Protein AF-A0A952P204-F1 (afdb_monomer)

Secondary structure (DSSP, 8-state):
-----HHHHHHHHHHHHHHHHHHHHHHHTTTT-GGGGGGHHHHHHHHHHHHHHHHHHHTTS-TTBHHHHHHHHHHHHHHHHHHHHHHHTT-HHHHHHHHHHHHHHHHHHHHHGGGTTSBHHHHHHHT-SHHHHHHHHHHHHHHHSPPP---S-S----HHHHHHHHHHTT-

Mean predicted aligned error: 5.98 Å

Radius of gyration: 15.83 Å; Cα contacts (8 Å, |Δi|>4): 191; chains: 1; bounding box: 43×34×44 Å

Foldseek 3Di:
DQCPDPVLLVVLLVLLLVLLVVLLVLLVVCALPLVSLLSLQVSLVSLVVNLVSLVVSCVSPDPFFCSVVSNLLSLLSSLLSLLLSVQSNPPVPSVNLSSVLSNVSSVLSNVSSVVRVDTNVVSLVVCDDPNLVSLVVSLVVSVPGDDDPDDDDPDRNDSVSNVVSNVVSVD

pLDDT: mean 86.55, std 14.51, range [37.25, 98.62]

Nearest PDB structures (foldseek):
  8bsa-assembly2_B  TM=5.307E-01  e=1.156E+00  Vibrio cholerae O1 biovar El Tor str. N16961
  8x84-assembly1_A  TM=2.663E-01  e=1.553E+00  Drosophila melanogaster
  6qvh-assembly1_A  TM=3.023E-01  e=4.158E+00  Streptomyces lividans 1326
  6qyb-assembly1_A  TM=3.021E-01  e=5.869E+00  Streptomyces lividans 1326
  6r01-assembly1_A  TM=3.007E-01  e=9.141E+00  Streptomyces lividans 1326

Structure (mmCIF, N/CA/C/O backbone):
data_AF-A0A952P204-F1
#
_entry.id   AF-A0A952P204-F1
#
loop_
_atom_site.group_PDB
_atom_site.id
_atom_site.type_symbol
_atom_site.label_atom_id
_atom_site.label_alt_id
_atom_site.label_comp_id
_atom_site.label_asym_id
_atom_site.label_entity_id
_atom_site.label_seq_id
_atom_site.pdbx_PDB_ins_code
_atom_site.Cartn_x
_atom_site.Cartn_y
_atom_site.Cartn_z
_atom_site.occupancy
_atom_site.B_iso_or_equiv
_atom_site.auth_seq_id
_atom_site.auth_comp_id
_atom_site.auth_asym_id
_atom_site.auth_atom_id
_atom_site.pdbx_PDB_model_num
ATOM 1 N N . MET A 1 1 ? 11.817 1.624 -26.378 1.00 43.47 1 MET A N 1
ATOM 2 C CA . MET A 1 1 ? 12.573 1.295 -25.153 1.00 43.47 1 MET A CA 1
ATOM 3 C C . MET A 1 1 ? 12.442 2.472 -24.212 1.00 43.47 1 MET A C 1
ATOM 5 O O . MET A 1 1 ? 12.897 3.555 -24.559 1.00 43.47 1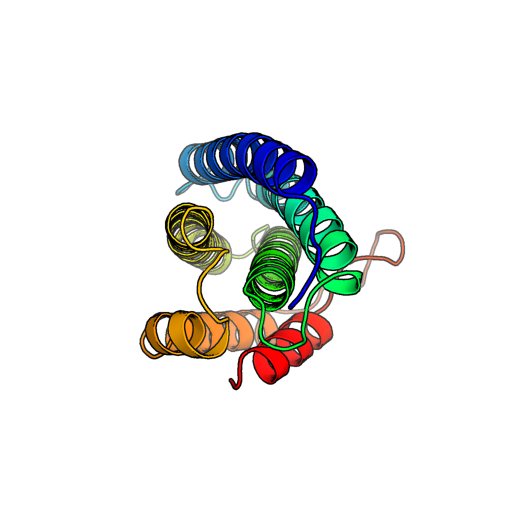 MET A O 1
ATOM 9 N N . SER A 1 2 ? 11.724 2.286 -23.105 1.00 52.22 2 SER A N 1
ATOM 10 C CA . SER A 1 2 ? 11.681 3.269 -22.023 1.00 52.22 2 SER A CA 1
ATOM 11 C C . SER A 1 2 ? 13.105 3.483 -21.511 1.00 52.22 2 SER A C 1
ATOM 13 O O . SER A 1 2 ? 13.830 2.515 -21.301 1.00 52.22 2 SER A O 1
ATOM 15 N N . ARG A 1 3 ? 13.524 4.743 -21.389 1.00 62.81 3 ARG A N 1
ATOM 16 C CA . ARG A 1 3 ? 14.797 5.124 -20.769 1.00 62.81 3 ARG A CA 1
ATOM 17 C C . ARG A 1 3 ? 14.509 5.643 -19.363 1.00 62.81 3 ARG A C 1
ATOM 19 O O . ARG A 1 3 ? 14.800 6.796 -19.067 1.00 62.81 3 ARG A O 1
ATOM 26 N N . VAL A 1 4 ? 13.889 4.822 -18.518 1.00 76.06 4 VAL A N 1
ATOM 27 C CA . VAL A 1 4 ? 14.084 5.039 -17.082 1.00 76.06 4 VAL A CA 1
ATOM 28 C C . VAL A 1 4 ? 15.550 4.711 -16.823 1.00 76.06 4 VAL A C 1
ATOM 30 O O . VAL A 1 4 ? 16.031 3.648 -17.223 1.00 76.06 4 VAL A O 1
ATOM 33 N N . ASP A 1 5 ? 16.275 5.670 -16.261 1.00 84.69 5 ASP A N 1
ATOM 34 C CA . ASP A 1 5 ? 17.671 5.472 -15.898 1.00 84.69 5 ASP A CA 1
ATOM 35 C C . ASP A 1 5 ? 17.771 4.324 -14.881 1.00 84.69 5 ASP A C 1
ATOM 37 O O . ASP A 1 5 ? 16.985 4.253 -13.934 1.00 84.69 5 ASP A O 1
ATOM 41 N N . GLN A 1 6 ? 18.702 3.396 -15.103 1.00 84.88 6 GLN A N 1
ATOM 42 C CA . GLN A 1 6 ? 18.875 2.222 -14.249 1.00 84.88 6 GLN A CA 1
ATOM 43 C C . GLN A 1 6 ? 19.336 2.602 -12.839 1.00 84.88 6 GLN A C 1
ATOM 45 O O . GLN A 1 6 ? 18.962 1.932 -11.880 1.00 84.88 6 GLN A O 1
ATOM 50 N N . GLU A 1 7 ? 20.100 3.687 -12.700 1.00 88.19 7 GLU A N 1
ATOM 51 C CA . GLU A 1 7 ? 20.523 4.210 -11.402 1.00 88.19 7 GLU A CA 1
ATOM 52 C C . GLU A 1 7 ? 19.312 4.751 -10.634 1.00 88.19 7 GLU A C 1
ATOM 54 O O . GLU A 1 7 ? 19.051 4.319 -9.512 1.00 88.19 7 GLU A O 1
ATOM 59 N N . ILE A 1 8 ? 18.481 5.567 -11.295 1.00 90.31 8 ILE A N 1
ATOM 60 C CA . ILE A 1 8 ? 17.231 6.096 -10.721 1.00 90.31 8 ILE A CA 1
ATOM 61 C C . ILE A 1 8 ? 16.283 4.956 -10.324 1.00 90.31 8 ILE A C 1
ATOM 63 O O . ILE A 1 8 ? 15.680 4.990 -9.251 1.00 90.31 8 ILE A O 1
ATOM 67 N N . LEU A 1 9 ? 16.140 3.932 -11.173 1.00 90.06 9 LEU A N 1
ATOM 68 C CA . LEU A 1 9 ? 15.288 2.782 -10.871 1.00 90.06 9 LEU A CA 1
ATOM 69 C C . LEU A 1 9 ? 15.826 1.988 -9.673 1.00 90.06 9 LEU A C 1
ATOM 71 O O . LEU A 1 9 ? 15.045 1.577 -8.818 1.00 90.06 9 LEU A O 1
ATOM 75 N N . SER A 1 10 ? 17.143 1.800 -9.578 1.00 91.88 10 SER A N 1
ATOM 76 C CA . SER A 1 10 ? 17.782 1.105 -8.456 1.00 91.88 10 SER A CA 1
ATOM 77 C C . SER A 1 10 ? 17.602 1.853 -7.132 1.00 91.88 10 SER A C 1
ATOM 79 O O . SER A 1 10 ? 17.269 1.234 -6.119 1.00 91.88 10 SER A O 1
ATOM 81 N N . GLU A 1 11 ? 17.785 3.175 -7.125 1.00 94.81 11 GLU A N 1
ATOM 82 C CA . GLU A 1 11 ? 17.547 4.015 -5.945 1.00 94.81 11 GLU A CA 1
ATOM 83 C C . GLU A 1 11 ? 16.082 3.954 -5.503 1.00 94.81 11 GLU A C 1
ATOM 85 O O . GLU A 1 11 ? 15.791 3.693 -4.333 1.00 94.81 11 GLU A O 1
ATOM 90 N N . PHE A 1 12 ? 15.155 4.094 -6.456 1.00 95.88 12 PHE A N 1
ATOM 91 C CA . PHE A 1 12 ? 13.724 3.959 -6.203 1.00 95.88 12 PHE A CA 1
ATOM 92 C C . PHE A 1 12 ? 13.362 2.594 -5.607 1.00 95.88 12 PHE A C 1
ATOM 94 O O . PHE A 1 12 ? 12.569 2.520 -4.666 1.00 95.88 12 PHE A O 1
ATOM 101 N N . LEU A 1 13 ? 13.944 1.508 -6.122 1.00 95.94 13 LEU A N 1
ATOM 102 C CA . LEU A 1 13 ? 13.724 0.159 -5.605 1.00 95.94 13 LEU A CA 1
ATOM 103 C C . LEU A 1 13 ? 14.233 0.003 -4.170 1.00 95.94 13 LEU A C 1
ATOM 105 O O . LEU A 1 13 ? 13.550 -0.608 -3.348 1.00 95.94 13 LEU A O 1
ATOM 109 N N . ALA A 1 14 ? 15.413 0.542 -3.859 1.00 96.69 14 ALA A N 1
ATOM 110 C CA . ALA A 1 14 ? 15.980 0.481 -2.516 1.00 96.69 14 ALA A CA 1
ATOM 111 C C . ALA A 1 14 ? 15.121 1.253 -1.502 1.00 96.69 14 ALA A C 1
ATOM 113 O O . ALA A 1 14 ? 14.769 0.703 -0.455 1.00 96.69 14 ALA A O 1
ATOM 114 N N . GLU A 1 15 ? 14.724 2.486 -1.833 1.00 97.69 15 GLU A N 1
ATOM 115 C CA . GLU A 1 15 ? 13.836 3.283 -0.979 1.00 97.69 15 GLU A CA 1
ATOM 116 C C . GLU A 1 15 ? 12.475 2.597 -0.806 1.00 97.69 15 GLU A C 1
ATOM 118 O O . GLU A 1 15 ? 11.985 2.457 0.316 1.00 97.69 15 GLU A O 1
ATOM 123 N N . SER A 1 16 ? 11.886 2.102 -1.899 1.00 98.38 16 SER A N 1
ATOM 124 C CA . SER A 1 16 ? 10.582 1.437 -1.861 1.00 98.38 16 SER A CA 1
ATOM 125 C C . SER A 1 16 ? 10.602 0.186 -0.987 1.00 98.38 16 SER A C 1
ATOM 127 O O . SER A 1 16 ? 9.679 -0.008 -0.206 1.00 98.38 16 SER A O 1
ATOM 129 N N . LYS A 1 17 ? 11.663 -0.632 -1.034 1.00 98.19 17 LYS A N 1
ATOM 130 C CA . LYS A 1 17 ? 11.802 -1.804 -0.148 1.00 98.19 17 LYS A CA 1
ATOM 131 C C . LYS A 1 17 ? 11.817 -1.411 1.331 1.00 98.19 17 LYS A C 1
ATOM 133 O O . LYS A 1 17 ? 11.152 -2.063 2.132 1.00 98.19 17 LYS A O 1
ATOM 138 N N . SER A 1 18 ? 12.524 -0.335 1.686 1.00 98.38 18 SER A N 1
ATOM 139 C CA . SER A 1 18 ? 12.513 0.190 3.059 1.00 98.38 18 SER A CA 1
ATOM 140 C C . SER A 1 18 ? 11.108 0.633 3.466 1.00 98.38 18 SER A C 1
ATOM 142 O O . SER A 1 18 ? 10.613 0.239 4.518 1.00 98.38 18 SER A O 1
ATOM 144 N N . LEU A 1 19 ? 10.430 1.399 2.607 1.00 98.62 19 LEU A N 1
ATOM 145 C CA . LEU A 1 19 ? 9.087 1.914 2.878 1.00 98.62 19 LEU A CA 1
ATOM 146 C C . LEU A 1 19 ? 8.038 0.806 3.021 1.00 98.62 19 LEU A C 1
ATOM 148 O O . LEU A 1 19 ? 7.170 0.914 3.884 1.00 98.62 19 LEU A O 1
ATOM 152 N N . VAL A 1 20 ? 8.113 -0.247 2.203 1.00 98.19 20 VAL A N 1
ATOM 153 C CA . VAL A 1 20 ? 7.204 -1.403 2.281 1.00 98.19 20 VAL A CA 1
ATOM 154 C C . VAL A 1 20 ? 7.451 -2.218 3.547 1.00 98.19 20 VAL A C 1
ATOM 156 O O . VAL A 1 20 ? 6.500 -2.662 4.185 1.00 98.19 20 VAL A O 1
ATOM 159 N N . SER A 1 21 ? 8.711 -2.377 3.958 1.00 98.31 21 SER A N 1
ATOM 160 C CA . SER A 1 21 ? 9.038 -3.034 5.226 1.00 98.31 21 SER A CA 1
ATOM 161 C C . SER A 1 21 ? 8.527 -2.229 6.427 1.00 98.31 21 SER A C 1
ATOM 163 O O . SER A 1 21 ? 7.906 -2.796 7.323 1.00 98.31 21 SER A O 1
ATOM 165 N N . GLU A 1 22 ? 8.701 -0.903 6.423 1.00 98.62 22 GLU A N 1
ATOM 166 C CA . GLU A 1 22 ? 8.131 -0.022 7.451 1.00 98.62 22 GLU A CA 1
ATOM 167 C C . GLU A 1 22 ? 6.597 -0.087 7.482 1.00 98.62 22 GLU A C 1
ATOM 169 O O . GLU A 1 22 ? 6.000 -0.145 8.556 1.00 98.62 22 GLU A O 1
ATOM 174 N N . ALA A 1 23 ? 5.957 -0.076 6.311 1.00 98.44 23 ALA A N 1
ATOM 175 C CA . ALA A 1 23 ? 4.512 -0.199 6.170 1.00 98.44 23 ALA A CA 1
ATOM 176 C C . ALA A 1 23 ? 3.994 -1.534 6.731 1.00 98.44 23 ALA A C 1
ATOM 178 O O . ALA A 1 23 ? 3.051 -1.522 7.522 1.00 98.44 23 ALA A O 1
ATOM 179 N N . GLY A 1 24 ? 4.639 -2.653 6.392 1.00 98.38 24 GLY A N 1
ATOM 180 C CA . GLY A 1 24 ? 4.326 -3.974 6.943 1.00 98.38 24 GLY A CA 1
ATOM 181 C C . GLY A 1 24 ? 4.439 -4.005 8.466 1.00 98.38 24 GLY A C 1
ATOM 182 O O . GLY A 1 24 ? 3.481 -4.359 9.145 1.00 98.38 24 GLY A O 1
ATOM 183 N N . GLY A 1 25 ? 5.545 -3.493 9.017 1.00 98.50 25 GLY A N 1
ATOM 184 C CA . GLY A 1 25 ? 5.738 -3.427 10.468 1.00 98.50 25 GLY A CA 1
ATOM 185 C C . GLY A 1 25 ? 4.706 -2.553 11.197 1.00 98.50 25 GLY A C 1
ATOM 186 O O . GLY A 1 25 ? 4.382 -2.815 12.355 1.00 98.50 25 GLY A O 1
ATOM 187 N N . ILE A 1 26 ? 4.147 -1.523 10.545 1.00 98.56 26 ILE A N 1
ATOM 188 C CA . ILE A 1 26 ? 3.018 -0.759 11.103 1.00 98.56 26 ILE A CA 1
ATOM 189 C C . ILE A 1 26 ? 1.773 -1.640 11.198 1.00 98.56 26 ILE A C 1
ATOM 191 O O . ILE A 1 26 ? 1.117 -1.614 12.236 1.00 98.56 26 ILE A O 1
ATOM 195 N N . LEU A 1 27 ? 1.450 -2.385 10.137 1.00 98.50 27 LEU A N 1
ATOM 196 C CA . LEU A 1 27 ? 0.267 -3.246 10.080 1.00 98.50 27 LEU A CA 1
ATOM 197 C C . LEU A 1 27 ? 0.348 -4.396 11.087 1.00 98.50 27 LEU A C 1
ATOM 199 O O . LEU A 1 27 ? -0.594 -4.589 11.849 1.00 98.50 27 LEU A O 1
ATOM 203 N N . GLU A 1 28 ? 1.486 -5.090 11.150 1.00 98.31 28 GLU A N 1
ATOM 204 C CA . GLU A 1 28 ? 1.747 -6.152 12.132 1.00 98.31 28 GLU A CA 1
ATOM 205 C C . GLU A 1 28 ? 1.588 -5.631 13.567 1.00 98.31 28 GLU A C 1
ATOM 207 O O . GLU A 1 28 ? 0.960 -6.263 14.411 1.00 9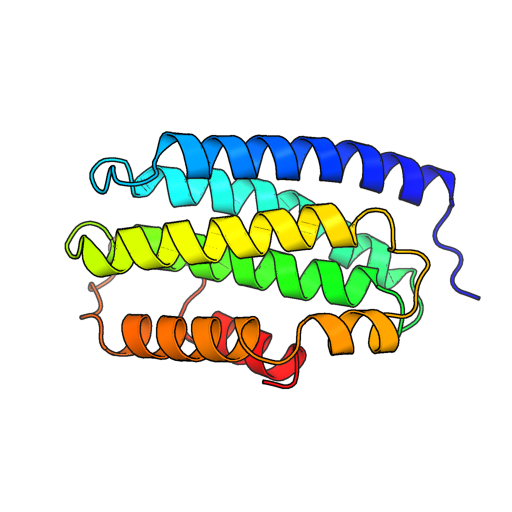8.31 28 GLU A O 1
ATOM 212 N N . ALA A 1 29 ? 2.102 -4.430 13.850 1.00 98.06 29 ALA A N 1
ATOM 213 C CA . ALA A 1 29 ? 2.032 -3.835 15.182 1.00 98.06 29 ALA A CA 1
ATOM 214 C C . ALA A 1 29 ? 0.626 -3.371 15.600 1.00 98.06 29 ALA A C 1
ATOM 216 O O . ALA A 1 29 ? 0.449 -2.978 16.755 1.00 98.06 29 ALA A O 1
ATOM 217 N N . ILE A 1 30 ? -0.342 -3.325 14.681 1.00 97.12 30 ILE A N 1
ATOM 218 C CA . ILE A 1 30 ? -1.731 -2.950 14.984 1.00 97.12 30 ILE A CA 1
ATOM 219 C C . ILE A 1 30 ? -2.721 -4.088 14.759 1.00 97.12 30 ILE A C 1
ATOM 221 O O . ILE A 1 30 ? -3.906 -3.905 15.021 1.00 97.12 30 ILE A O 1
ATOM 225 N N . GLU A 1 31 ? -2.278 -5.240 14.266 1.00 96.75 31 GLU A N 1
ATOM 226 C CA . GLU A 1 31 ? -3.150 -6.381 14.014 1.00 96.75 31 GLU A CA 1
ATOM 227 C C . GLU A 1 31 ? -3.909 -6.785 15.288 1.00 96.75 31 GLU A C 1
ATOM 229 O O . GLU A 1 31 ? -3.324 -6.939 16.359 1.00 96.75 31 GLU A O 1
ATOM 234 N N . GLY A 1 32 ? -5.238 -6.899 15.188 1.00 93.69 32 GLY A N 1
ATOM 235 C CA . GLY A 1 32 ? -6.104 -7.202 16.333 1.00 93.69 32 GLY A CA 1
ATOM 236 C C . GLY A 1 32 ? -6.237 -6.079 17.373 1.00 93.69 32 GLY A C 1
ATOM 237 O O . GLY A 1 32 ? -6.846 -6.294 18.419 1.00 93.69 32 GLY A O 1
ATOM 238 N N . GLU A 1 33 ? -5.729 -4.871 17.097 1.00 95.38 33 GLU A N 1
ATOM 239 C CA . GLU A 1 33 ? -5.780 -3.712 17.999 1.00 95.38 33 GLU A CA 1
ATOM 240 C C . GLU A 1 33 ? -6.602 -2.535 17.415 1.00 95.38 33 GLU A C 1
ATOM 242 O O . GLU A 1 33 ? -6.039 -1.481 17.093 1.00 95.38 33 GLU A O 1
ATOM 247 N N . PRO A 1 34 ? -7.952 -2.619 17.327 1.00 91.88 34 PRO A N 1
ATOM 248 C CA . PRO A 1 34 ? -8.800 -1.576 16.720 1.00 91.88 34 PRO A CA 1
ATOM 249 C C . PRO A 1 34 ? -8.624 -0.162 17.299 1.00 91.88 34 PRO A C 1
ATOM 251 O O . PRO A 1 34 ? -8.843 0.848 16.619 1.00 91.88 34 PRO A O 1
ATOM 254 N N . LYS A 1 35 ? -8.181 -0.063 18.559 1.00 93.19 35 LYS A N 1
ATOM 255 C CA . LYS A 1 35 ? -7.866 1.209 19.234 1.00 93.19 35 LYS A CA 1
ATOM 256 C C . LYS A 1 35 ? -6.705 1.959 18.576 1.00 93.19 35 LYS A C 1
ATOM 258 O O . LYS A 1 35 ? -6.597 3.171 18.740 1.00 93.19 35 LYS A O 1
ATOM 263 N N . LEU A 1 36 ? -5.856 1.253 17.830 1.00 95.06 36 LEU A N 1
ATOM 264 C CA . LEU A 1 36 ? -4.726 1.797 17.081 1.00 95.06 36 LEU A CA 1
ATOM 265 C C . LEU A 1 36 ? -5.074 2.098 15.615 1.00 95.06 36 LEU A C 1
ATOM 267 O O . LEU A 1 36 ? -4.181 2.405 14.831 1.00 95.06 36 LEU A O 1
ATOM 271 N N . SER A 1 37 ? -6.357 2.081 15.239 1.00 93.75 37 SER A N 1
ATOM 272 C CA . SER A 1 37 ? -6.833 2.312 13.864 1.00 93.75 37 SER A CA 1
ATOM 273 C C . SER A 1 37 ? -6.315 3.582 13.186 1.00 93.75 37 SER A C 1
ATOM 275 O O . SER A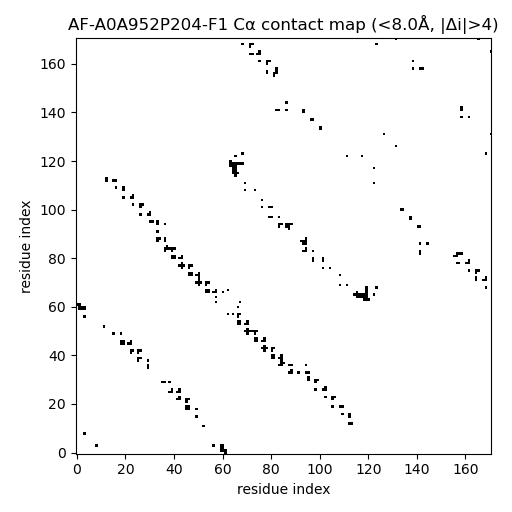 1 37 ? -6.128 3.585 11.972 1.00 93.75 37 SER A O 1
ATOM 277 N N . LEU A 1 38 ? -5.997 4.644 13.931 1.00 94.50 38 LEU A N 1
ATOM 278 C CA . LEU A 1 38 ? -5.391 5.852 13.354 1.00 94.50 38 LEU A CA 1
ATOM 279 C C . LEU A 1 38 ? -3.997 5.612 12.752 1.00 94.50 38 LEU A C 1
ATOM 281 O O . LEU A 1 38 ? -3.597 6.348 11.851 1.00 94.50 38 LEU A O 1
ATOM 285 N N . ARG A 1 39 ? -3.275 4.567 13.173 1.00 96.81 39 ARG A N 1
ATOM 286 C CA . ARG A 1 39 ? -1.972 4.199 12.595 1.00 96.81 39 ARG A CA 1
ATOM 287 C C . ARG A 1 39 ? -2.083 3.656 11.167 1.00 96.81 39 ARG A C 1
ATOM 289 O O . ARG A 1 39 ? -1.095 3.666 10.440 1.00 96.81 39 ARG A O 1
ATOM 296 N N . LEU A 1 40 ? -3.284 3.305 10.697 1.00 96.62 40 LEU A N 1
ATOM 297 C CA . LEU A 1 40 ? -3.532 3.061 9.269 1.00 96.62 40 LEU A CA 1
ATOM 298 C C . LEU A 1 40 ? -3.213 4.296 8.404 1.00 96.62 40 LEU A C 1
ATOM 300 O O . LEU A 1 40 ? -2.861 4.153 7.235 1.00 96.62 40 LEU A O 1
ATOM 304 N N . LEU A 1 41 ? -3.269 5.510 8.970 1.00 96.75 41 LEU A N 1
ATOM 305 C CA . LEU A 1 41 ? -2.808 6.726 8.291 1.00 96.75 41 LEU A CA 1
ATOM 306 C C . LEU A 1 41 ? -1.276 6.782 8.183 1.00 96.75 41 LEU A C 1
ATOM 308 O O . LEU A 1 41 ? -0.751 7.294 7.196 1.00 96.75 41 LEU A O 1
ATOM 312 N N . GLU A 1 42 ? -0.545 6.240 9.163 1.00 98.06 42 GLU A N 1
ATOM 313 C CA . GLU A 1 42 ? 0.918 6.112 9.091 1.00 98.06 42 GLU A CA 1
ATOM 314 C C . GLU A 1 42 ? 1.311 5.164 7.955 1.00 98.06 42 GLU A C 1
ATOM 316 O O . GLU A 1 42 ? 2.158 5.523 7.134 1.00 98.06 42 GLU A O 1
ATOM 321 N N . TYR A 1 43 ? 0.634 4.013 7.861 1.00 98.31 43 TYR A N 1
ATOM 322 C CA . TYR A 1 43 ? 0.753 3.090 6.730 1.00 98.31 43 TYR A CA 1
ATOM 323 C C . TYR A 1 43 ? 0.449 3.795 5.401 1.00 98.31 43 TYR A C 1
ATOM 325 O O . TYR A 1 43 ? 1.281 3.786 4.492 1.00 98.31 43 TYR A O 1
ATOM 333 N N . ALA A 1 44 ? -0.705 4.470 5.301 1.00 97.31 44 ALA A N 1
ATOM 334 C CA . ALA A 1 44 ? -1.135 5.153 4.081 1.00 97.31 44 ALA A CA 1
ATOM 335 C C . ALA A 1 44 ? -0.092 6.176 3.600 1.00 97.31 44 ALA A C 1
ATOM 337 O O . ALA A 1 44 ? 0.180 6.267 2.405 1.00 97.31 44 ALA A O 1
ATOM 338 N N . ASN A 1 45 ? 0.551 6.894 4.524 1.00 97.69 45 ASN A N 1
ATOM 339 C CA . ASN A 1 45 ? 1.622 7.838 4.207 1.00 97.69 45 ASN A CA 1
ATOM 340 C C . ASN A 1 45 ? 2.901 7.155 3.689 1.00 97.69 45 ASN A C 1
ATOM 342 O O . ASN A 1 45 ? 3.614 7.742 2.876 1.00 97.69 45 ASN A O 1
ATOM 346 N N . ARG A 1 46 ? 3.224 5.934 4.142 1.00 98.38 46 ARG A N 1
ATOM 347 C CA . ARG A 1 46 ? 4.373 5.171 3.616 1.00 98.38 46 ARG A CA 1
ATOM 348 C C . ARG A 1 46 ? 4.130 4.731 2.180 1.00 98.38 46 ARG A C 1
ATOM 350 O O . ARG A 1 46 ? 4.970 4.994 1.321 1.00 98.38 46 ARG A O 1
ATOM 357 N N . VAL A 1 47 ? 2.961 4.157 1.900 1.00 97.62 47 VAL A N 1
ATOM 358 C CA . VAL A 1 47 ? 2.615 3.725 0.538 1.00 97.62 47 VAL A CA 1
ATOM 359 C C . VAL A 1 47 ? 2.361 4.899 -0.414 1.00 97.62 47 VAL A C 1
ATOM 361 O O . VAL A 1 47 ? 2.643 4.776 -1.602 1.00 97.62 47 VAL A O 1
ATOM 364 N N . ASP A 1 48 ? 1.931 6.067 0.082 1.00 97.94 48 ASP A N 1
ATOM 365 C CA . ASP A 1 48 ? 1.798 7.295 -0.721 1.00 97.94 48 ASP A CA 1
ATOM 366 C C . ASP A 1 48 ? 3.136 7.764 -1.310 1.00 97.94 48 ASP A C 1
ATOM 368 O O . ASP A 1 48 ? 3.197 8.183 -2.466 1.00 97.94 48 ASP A O 1
ATOM 372 N N . ARG A 1 49 ? 4.231 7.644 -0.547 1.00 98.25 49 ARG A N 1
ATOM 373 C CA . ARG A 1 49 ? 5.578 7.973 -1.042 1.00 98.25 49 ARG A CA 1
ATOM 374 C C . ARG A 1 49 ? 5.981 7.068 -2.203 1.00 98.25 49 ARG A C 1
ATOM 376 O O . ARG A 1 49 ? 6.454 7.567 -3.223 1.00 98.25 49 ARG A O 1
ATOM 383 N N . ILE A 1 50 ? 5.725 5.763 -2.078 1.00 98.31 50 ILE A N 1
ATOM 384 C CA . ILE A 1 50 ? 5.973 4.788 -3.149 1.00 98.31 50 ILE A CA 1
ATOM 385 C C . ILE A 1 50 ? 5.110 5.127 -4.368 1.00 98.31 50 ILE A C 1
ATOM 387 O O . ILE A 1 50 ? 5.624 5.215 -5.480 1.00 98.31 50 ILE A O 1
ATOM 391 N N . MET A 1 51 ? 3.816 5.386 -4.158 1.00 97.62 51 MET A N 1
ATOM 392 C CA . MET A 1 51 ? 2.864 5.754 -5.207 1.00 97.62 51 MET A CA 1
ATOM 393 C C . MET A 1 51 ? 3.319 6.997 -5.980 1.00 97.62 51 MET A C 1
ATOM 395 O O . MET A 1 51 ? 3.326 6.995 -7.212 1.00 97.62 51 MET A O 1
ATOM 399 N N . GLY A 1 52 ? 3.694 8.066 -5.273 1.00 97.19 52 GLY A N 1
ATOM 400 C CA . GLY A 1 52 ? 4.131 9.324 -5.874 1.00 97.19 52 GLY A CA 1
ATOM 401 C C . GLY A 1 52 ? 5.397 9.160 -6.714 1.00 97.19 52 GLY A C 1
ATOM 402 O O . GLY A 1 52 ? 5.446 9.627 -7.856 1.00 97.19 52 GLY A O 1
ATOM 403 N N . ALA A 1 53 ? 6.392 8.444 -6.189 1.00 97.12 53 ALA A N 1
ATOM 404 C CA . ALA A 1 53 ? 7.628 8.156 -6.907 1.00 97.12 53 ALA A CA 1
ATOM 405 C C . ALA A 1 53 ? 7.385 7.238 -8.119 1.00 97.12 53 ALA A C 1
ATOM 407 O O . ALA A 1 53 ? 7.795 7.579 -9.229 1.00 97.12 53 ALA A O 1
ATOM 408 N N . ALA A 1 54 ? 6.622 6.151 -7.955 1.00 97.06 54 ALA A N 1
ATOM 409 C CA . ALA A 1 54 ? 6.260 5.243 -9.043 1.00 97.06 54 ALA A CA 1
ATOM 410 C C . ALA A 1 54 ? 5.545 5.979 -10.185 1.00 97.06 54 ALA A C 1
ATOM 412 O O . ALA A 1 54 ? 5.930 5.838 -11.344 1.00 97.06 54 ALA A O 1
ATOM 413 N N . ARG A 1 55 ? 4.550 6.823 -9.871 1.00 96.44 55 ARG A N 1
ATOM 414 C CA . ARG A 1 55 ? 3.825 7.628 -10.870 1.00 96.44 55 ARG A CA 1
ATOM 415 C C . ARG A 1 55 ? 4.731 8.636 -11.568 1.00 96.44 55 ARG A C 1
ATOM 417 O O . ARG A 1 55 ? 4.587 8.831 -12.771 1.00 96.44 55 ARG A O 1
ATOM 424 N N . SER A 1 56 ? 5.664 9.245 -10.839 1.00 95.81 56 SER A N 1
ATOM 425 C CA . SER A 1 56 ? 6.636 10.184 -11.409 1.00 95.81 56 SER A CA 1
ATOM 426 C C . SER A 1 56 ? 7.555 9.482 -12.408 1.00 95.81 56 SER A C 1
ATOM 428 O O . SER A 1 56 ? 7.684 9.935 -13.544 1.00 95.81 56 SER A O 1
ATOM 430 N N . LEU A 1 57 ? 8.118 8.328 -12.039 1.00 94.94 57 LEU A N 1
ATOM 431 C CA . LEU A 1 57 ? 8.968 7.531 -12.928 1.00 94.94 57 LEU A CA 1
ATOM 432 C C . LEU A 1 57 ? 8.192 6.945 -14.109 1.00 94.94 57 LEU A C 1
ATOM 434 O O . LEU A 1 57 ? 8.712 6.885 -15.221 1.00 94.94 57 LEU A O 1
ATOM 438 N N . ALA A 1 58 ? 6.929 6.577 -13.900 1.00 94.19 58 ALA A N 1
ATOM 439 C CA . ALA A 1 58 ? 6.065 6.060 -14.951 1.00 94.19 58 ALA A CA 1
ATOM 440 C C . ALA A 1 58 ? 5.841 7.071 -16.094 1.00 94.19 58 ALA A C 1
ATOM 442 O O . ALA A 1 58 ? 5.593 6.663 -17.224 1.00 94.19 58 ALA A O 1
ATOM 443 N N . THR A 1 59 ? 5.990 8.383 -15.855 1.00 93.50 59 THR A N 1
ATOM 444 C CA . THR A 1 59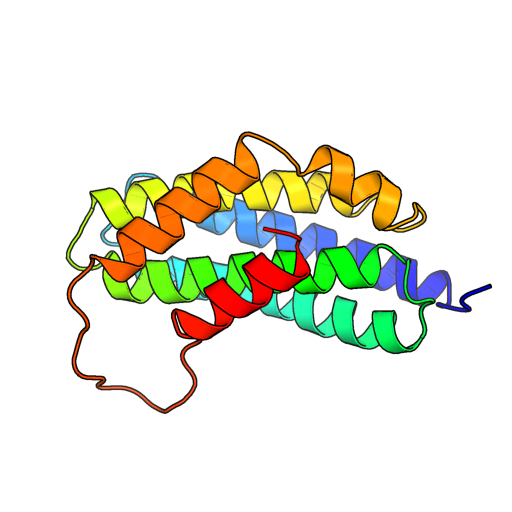 ? 5.939 9.399 -16.931 1.00 93.50 59 THR A CA 1
ATOM 445 C C . THR A 1 59 ? 7.093 9.279 -17.934 1.00 93.50 59 THR A C 1
ATOM 447 O O . THR A 1 59 ? 6.971 9.722 -19.075 1.00 93.50 59 THR A O 1
ATOM 450 N N . LEU A 1 60 ? 8.199 8.654 -17.519 1.00 91.81 60 LEU A N 1
ATOM 451 C CA . LEU A 1 60 ? 9.378 8.353 -18.338 1.00 91.81 60 LEU A CA 1
ATOM 452 C C . LEU A 1 60 ? 9.329 6.919 -18.901 1.00 91.81 60 LEU A C 1
ATOM 454 O O . LEU A 1 60 ? 10.222 6.480 -19.641 1.00 91.81 60 LEU A O 1
ATOM 458 N N . ALA A 1 61 ? 8.291 6.167 -18.534 1.00 90.00 61 ALA A N 1
ATOM 459 C CA . ALA A 1 61 ? 8.110 4.776 -18.880 1.00 90.00 61 ALA A CA 1
ATOM 460 C C . ALA A 1 61 ? 7.162 4.578 -20.067 1.00 90.00 61 ALA A C 1
ATOM 462 O O . ALA A 1 61 ? 6.375 5.446 -20.436 1.00 90.00 61 ALA A O 1
ATOM 463 N N . GLY A 1 62 ? 7.277 3.418 -20.716 1.00 90.19 62 GLY A N 1
ATOM 464 C CA . GLY A 1 62 ? 6.291 2.999 -21.707 1.00 90.19 62 GLY A CA 1
ATOM 465 C C . GLY A 1 62 ? 4.989 2.580 -21.013 1.00 90.19 62 GLY A C 1
ATOM 466 O O . GLY A 1 62 ? 5.047 2.129 -19.872 1.00 90.19 62 GLY A O 1
ATOM 467 N N . PRO A 1 63 ? 3.837 2.634 -21.703 1.00 90.75 63 PRO A N 1
ATOM 468 C CA . PRO A 1 63 ? 2.521 2.418 -21.093 1.00 90.75 63 PRO A CA 1
ATOM 469 C C . PRO A 1 63 ? 2.315 1.028 -20.464 1.00 90.75 63 PRO A C 1
ATOM 471 O O . PRO A 1 63 ? 1.428 0.870 -19.634 1.00 90.75 63 PRO A O 1
ATOM 474 N N . ASP A 1 64 ? 3.117 0.027 -20.844 1.00 92.94 64 ASP A N 1
ATOM 475 C CA . ASP A 1 64 ? 3.072 -1.332 -20.278 1.00 92.94 64 ASP A CA 1
ATOM 476 C C . ASP A 1 64 ? 4.193 -1.596 -19.252 1.00 92.94 64 ASP A C 1
ATOM 478 O O . ASP A 1 64 ? 4.488 -2.738 -18.926 1.00 92.94 64 ASP A O 1
ATOM 482 N N . HIS A 1 65 ? 4.873 -0.565 -18.744 1.00 94.19 65 HIS A N 1
ATOM 483 C CA . HIS A 1 65 ? 5.878 -0.744 -17.692 1.00 94.19 65 HIS A CA 1
ATOM 484 C C . HIS A 1 65 ? 5.211 -0.973 -16.328 1.00 94.19 65 HIS A C 1
ATOM 486 O O . HIS A 1 65 ? 4.268 -0.267 -15.962 1.00 94.19 65 HIS A O 1
ATOM 492 N N . ALA A 1 66 ? 5.753 -1.890 -15.520 1.00 94.56 66 ALA A N 1
ATOM 493 C CA . ALA A 1 66 ? 5.257 -2.206 -14.176 1.00 94.56 66 ALA A CA 1
ATOM 494 C C . ALA A 1 66 ? 5.154 -1.013 -13.200 1.00 94.56 66 ALA A C 1
ATOM 496 O O . ALA A 1 66 ? 4.395 -1.085 -12.238 1.00 94.56 66 ALA A O 1
ATOM 497 N N . LEU A 1 67 ? 5.847 0.108 -13.446 1.00 95.81 67 LEU A N 1
ATOM 498 C CA . LEU A 1 67 ? 5.726 1.325 -12.633 1.00 95.81 67 LEU A CA 1
ATOM 499 C C . LEU A 1 67 ? 4.293 1.877 -12.621 1.00 95.81 67 LEU A C 1
ATOM 501 O O . LEU A 1 67 ? 3.840 2.384 -11.595 1.00 95.81 67 LEU A O 1
ATOM 505 N N . HIS A 1 68 ? 3.557 1.732 -13.729 1.00 94.56 68 HIS A N 1
ATOM 506 C CA . HIS A 1 68 ? 2.139 2.089 -13.778 1.00 94.56 68 HIS A CA 1
ATOM 507 C C . HIS A 1 68 ? 1.316 1.209 -12.831 1.00 94.56 68 HIS A C 1
ATOM 509 O O . HIS A 1 68 ? 0.514 1.721 -12.054 1.00 94.56 68 HIS A O 1
ATOM 515 N N . LEU A 1 69 ? 1.563 -0.105 -12.851 1.00 93.38 69 LEU A N 1
ATOM 516 C CA . LEU A 1 69 ? 0.879 -1.064 -11.988 1.00 93.38 69 LEU A CA 1
ATOM 517 C C . LEU A 1 69 ? 1.166 -0.799 -10.509 1.00 93.38 69 LEU A C 1
ATOM 519 O O . LEU A 1 69 ? 0.235 -0.706 -9.714 1.00 93.38 69 LEU A O 1
ATOM 523 N N . LEU A 1 70 ? 2.440 -0.621 -10.155 1.00 95.44 70 LEU A N 1
ATOM 524 C CA . LEU A 1 70 ? 2.859 -0.299 -8.794 1.00 95.44 70 LEU A CA 1
ATOM 525 C C . LEU A 1 70 ? 2.205 1.001 -8.304 1.00 95.44 70 LEU A C 1
ATOM 527 O O . LEU A 1 70 ? 1.727 1.061 -7.171 1.00 95.44 70 LEU A O 1
ATOM 531 N N . GLY A 1 71 ? 2.145 2.031 -9.154 1.00 95.69 71 GLY A N 1
ATOM 532 C CA . GLY A 1 71 ? 1.530 3.317 -8.825 1.00 95.69 71 GLY A CA 1
ATOM 533 C C . GLY A 1 71 ? 0.005 3.270 -8.665 1.00 95.69 71 GLY A C 1
ATOM 534 O O . GLY A 1 71 ? -0.548 4.040 -7.878 1.00 95.69 71 GLY A O 1
ATOM 535 N N . ASP A 1 72 ? -0.696 2.393 -9.381 1.00 92.44 72 ASP A N 1
ATOM 536 C CA . ASP A 1 72 ? -2.130 2.174 -9.161 1.00 92.44 72 ASP A CA 1
ATOM 537 C C . ASP A 1 72 ? -2.365 1.336 -7.896 1.00 92.44 72 ASP A C 1
ATOM 539 O O . ASP A 1 72 ? -3.210 1.681 -7.070 1.00 92.44 72 ASP A O 1
ATOM 543 N N . TYR A 1 73 ? -1.571 0.283 -7.691 1.00 92.50 73 TYR A N 1
ATOM 544 C CA . TYR A 1 73 ? -1.733 -0.628 -6.562 1.00 92.50 73 TYR A CA 1
ATOM 545 C C . TYR A 1 73 ? -1.414 0.017 -5.208 1.00 92.50 73 TYR A C 1
ATOM 547 O O . TYR A 1 73 ? -2.196 -0.076 -4.268 1.00 92.50 73 TYR A O 1
ATOM 555 N N . THR A 1 74 ? -0.312 0.760 -5.105 1.00 95.56 74 THR A N 1
ATOM 556 C CA . THR A 1 74 ? 0.007 1.521 -3.882 1.00 95.56 74 THR A CA 1
ATOM 557 C C . THR A 1 74 ? -0.991 2.650 -3.627 1.00 95.56 74 THR A C 1
ATOM 559 O O . THR A 1 74 ? -1.315 2.938 -2.474 1.00 95.56 74 THR A O 1
ATOM 562 N N . GLY A 1 75 ? -1.555 3.240 -4.688 1.00 94.06 75 GLY A N 1
ATOM 563 C CA . GLY A 1 75 ? -2.671 4.180 -4.575 1.00 94.06 75 GLY A CA 1
ATOM 564 C C . GLY A 1 75 ? -3.923 3.532 -3.983 1.00 94.06 75 GLY A C 1
ATOM 565 O O . GLY A 1 75 ? -4.599 4.139 -3.151 1.00 94.06 75 GLY A O 1
ATOM 566 N N . LEU A 1 76 ? -4.195 2.278 -4.342 1.00 92.50 76 LEU A N 1
ATOM 567 C CA . LEU A 1 76 ? -5.300 1.510 -3.777 1.00 92.50 76 LEU A CA 1
ATOM 568 C C . LEU A 1 76 ? -5.060 1.232 -2.293 1.00 92.50 76 LEU A C 1
ATOM 570 O O . LEU A 1 76 ? -5.935 1.518 -1.478 1.00 92.50 76 LEU A O 1
ATOM 574 N N . CYS A 1 77 ? -3.869 0.756 -1.929 1.00 94.88 77 CYS A N 1
ATOM 575 C CA . CYS A 1 77 ? -3.498 0.529 -0.532 1.00 94.88 77 CYS A CA 1
ATOM 576 C C . CYS A 1 77 ? -3.635 1.807 0.308 1.00 94.88 77 CYS A C 1
ATOM 578 O O . CYS A 1 77 ? -4.192 1.777 1.405 1.00 94.88 77 CYS A O 1
ATOM 580 N N . LYS A 1 78 ? -3.204 2.957 -0.230 1.00 96.06 78 LYS A N 1
ATOM 581 C CA . LYS A 1 78 ? -3.379 4.267 0.411 1.00 96.06 78 LYS A CA 1
ATOM 582 C C . LYS A 1 78 ? -4.855 4.584 0.656 1.00 96.06 78 LYS A C 1
ATOM 584 O O . LYS A 1 78 ? -5.218 4.993 1.763 1.00 96.06 78 LYS A O 1
ATOM 589 N N . ALA A 1 79 ? -5.699 4.423 -0.362 1.00 92.31 79 ALA A N 1
ATOM 590 C CA . ALA A 1 79 ? -7.128 4.711 -0.268 1.00 92.31 79 ALA A CA 1
ATOM 591 C C . ALA A 1 79 ? -7.814 3.787 0.749 1.00 92.31 79 ALA A C 1
ATOM 593 O O . ALA A 1 79 ? -8.558 4.259 1.610 1.00 92.31 79 ALA A O 1
ATOM 594 N N . VAL A 1 80 ? -7.495 2.491 0.709 1.00 93.25 80 VAL A N 1
ATOM 595 C CA . VAL A 1 80 ? -8.010 1.484 1.641 1.00 93.25 80 VAL A CA 1
ATOM 596 C C . VAL A 1 80 ? -7.580 1.776 3.077 1.00 93.25 80 VAL A C 1
ATOM 598 O O . VAL A 1 80 ? -8.440 1.778 3.953 1.00 93.25 80 VAL A O 1
ATOM 601 N N . G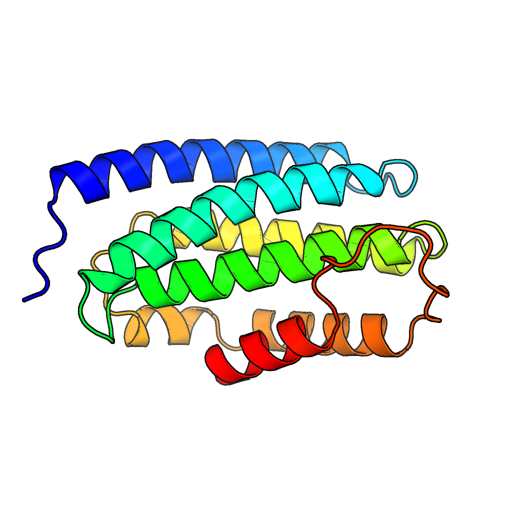LY A 1 81 ? -6.304 2.087 3.326 1.00 94.88 81 GLY A N 1
ATOM 602 C CA . GLY A 1 81 ? -5.813 2.439 4.663 1.00 94.88 81 GLY A CA 1
ATOM 603 C C . GLY A 1 81 ? -6.432 3.730 5.197 1.00 94.88 81 GLY A C 1
ATOM 604 O O . GLY A 1 81 ? -6.879 3.783 6.341 1.00 94.88 81 GLY A O 1
ATOM 605 N N . THR A 1 82 ? -6.561 4.751 4.347 1.00 93.38 82 THR A N 1
ATOM 606 C CA . THR A 1 82 ? -7.205 6.021 4.717 1.00 93.38 82 THR A CA 1
ATOM 607 C C . THR A 1 82 ? -8.673 5.816 5.083 1.00 93.38 82 THR A C 1
ATOM 609 O O . THR A 1 82 ? -9.144 6.336 6.096 1.00 93.38 82 THR A O 1
ATOM 612 N N . ARG A 1 83 ? -9.410 5.053 4.268 1.00 89.62 83 ARG A N 1
ATOM 613 C CA . ARG A 1 83 ? -10.831 4.785 4.499 1.00 89.62 83 ARG A CA 1
ATOM 614 C C . ARG A 1 83 ? -11.046 3.863 5.694 1.00 89.62 83 ARG A C 1
ATOM 616 O O . ARG A 1 83 ? -11.924 4.133 6.510 1.00 89.62 83 ARG A O 1
ATOM 623 N N . GLY A 1 84 ? -10.217 2.836 5.833 1.00 92.00 84 GLY A N 1
ATOM 624 C CA . GLY A 1 84 ? -10.220 1.941 6.981 1.00 92.00 84 GLY A CA 1
ATOM 625 C C . GLY A 1 84 ? -10.018 2.703 8.286 1.00 92.00 84 GLY A C 1
ATOM 626 O O . GLY A 1 84 ? -10.825 2.549 9.193 1.00 92.00 84 GLY A O 1
ATOM 627 N N . ALA A 1 85 ? -9.051 3.628 8.351 1.00 92.38 85 ALA A N 1
ATOM 628 C CA . ALA A 1 85 ? -8.834 4.480 9.527 1.00 92.38 85 ALA A CA 1
ATOM 629 C C . ALA A 1 85 ? -10.087 5.278 9.935 1.00 92.38 85 ALA A C 1
ATOM 631 O O . ALA A 1 85 ? -10.379 5.423 11.120 1.00 92.38 85 ALA A O 1
ATOM 632 N N . GLN A 1 86 ? -10.838 5.795 8.954 1.00 89.06 86 GLN A N 1
ATOM 633 C CA . GLN A 1 86 ? -12.061 6.567 9.202 1.00 89.06 86 GLN A CA 1
ATOM 634 C C . GLN A 1 86 ? -13.178 5.695 9.790 1.00 89.06 86 GLN A C 1
ATOM 636 O O . GLN A 1 86 ? -13.877 6.117 10.709 1.00 89.06 86 GLN A O 1
ATOM 641 N N . LEU A 1 87 ? -13.353 4.486 9.254 1.00 87.94 87 LEU A N 1
ATOM 642 C CA . LEU A 1 87 ? -14.479 3.609 9.583 1.00 87.94 87 LEU A CA 1
ATOM 643 C C . LEU A 1 87 ? -14.214 2.702 10.798 1.00 87.94 87 LEU A C 1
ATOM 645 O O . LEU A 1 87 ? -15.139 2.379 11.544 1.00 87.94 87 LEU A O 1
ATOM 649 N N . ALA A 1 88 ? -12.956 2.316 11.018 1.00 84.00 88 ALA A N 1
ATOM 650 C CA . ALA A 1 88 ? -12.528 1.358 12.038 1.00 84.00 88 ALA A CA 1
ATOM 651 C C . ALA A 1 88 ? -12.815 1.806 13.479 1.00 84.00 88 ALA A C 1
ATOM 653 O O . ALA A 1 88 ? -13.022 0.968 14.351 1.00 84.00 88 ALA A O 1
ATOM 654 N N . SER A 1 89 ? -12.896 3.117 13.735 1.00 75.06 89 SER A N 1
ATOM 655 C CA . SER A 1 89 ? -13.135 3.673 15.078 1.00 75.06 89 SER A CA 1
ATOM 656 C C . SER A 1 89 ? -14.440 3.201 15.743 1.00 75.06 89 SER A C 1
ATOM 658 O O . SER A 1 89 ? -14.588 3.319 16.959 1.00 75.06 89 SER A O 1
ATOM 660 N N . LYS A 1 90 ? -15.392 2.676 14.960 1.00 75.19 90 LYS A N 1
ATOM 661 C CA . LYS A 1 90 ? -16.717 2.225 15.422 1.00 75.19 90 LYS A CA 1
ATOM 662 C C . LYS A 1 90 ? -17.069 0.807 14.978 1.00 75.19 90 LYS A C 1
ATOM 664 O O . LYS A 1 90 ? -18.185 0.357 15.230 1.00 75.19 90 LYS A O 1
ATOM 669 N N . ASN A 1 91 ? -16.163 0.128 14.281 1.00 84.38 91 ASN A N 1
ATOM 670 C CA . ASN A 1 91 ? -16.422 -1.186 13.716 1.00 84.38 91 ASN A CA 1
ATOM 671 C C . ASN A 1 91 ? -15.123 -2.003 13.673 1.00 84.38 91 ASN A C 1
ATOM 673 O O . ASN A 1 91 ? -14.323 -1.871 12.748 1.00 84.38 91 ASN A O 1
ATOM 677 N N . GLU A 1 92 ? -14.942 -2.847 14.689 1.00 90.44 92 GLU A N 1
ATOM 678 C CA . GLU A 1 92 ? -13.776 -3.730 14.833 1.00 90.44 92 GLU A CA 1
ATOM 679 C C . GLU A 1 92 ? -13.654 -4.698 13.653 1.00 90.44 92 GLU A C 1
ATOM 681 O O . GLU A 1 92 ? -12.566 -4.887 13.126 1.00 90.44 92 GLU A O 1
ATOM 686 N N . GLN A 1 93 ? -14.777 -5.205 13.132 1.00 90.75 93 GLN A N 1
ATOM 687 C CA . GLN A 1 93 ? -14.759 -6.062 11.948 1.00 90.75 93 GLN A CA 1
ATOM 688 C C . GLN A 1 93 ? -14.165 -5.335 10.737 1.00 90.75 93 GLN A C 1
ATOM 690 O O . GLN A 1 93 ? -13.377 -5.930 10.011 1.00 90.75 93 GLN A O 1
ATOM 695 N N . ILE A 1 94 ? -14.525 -4.062 10.513 1.00 90.88 94 ILE A N 1
ATOM 696 C CA . ILE A 1 94 ? -13.936 -3.249 9.437 1.00 90.88 94 ILE A CA 1
ATOM 697 C C . ILE A 1 94 ? -12.436 -3.073 9.660 1.00 90.88 94 ILE A C 1
ATOM 699 O O . ILE A 1 94 ? -11.672 -3.139 8.699 1.00 90.88 94 ILE A O 1
ATOM 703 N N . PHE A 1 95 ? -12.011 -2.852 10.902 1.00 93.94 95 PHE A N 1
ATOM 704 C CA . PHE A 1 95 ? -10.596 -2.740 11.222 1.00 93.94 95 PHE A CA 1
ATOM 705 C C . PHE A 1 95 ? -9.831 -4.014 10.852 1.00 93.94 95 PHE A C 1
ATOM 707 O O . PHE A 1 95 ? -8.908 -3.943 10.041 1.00 93.94 95 PHE A O 1
ATOM 714 N N . ASP A 1 96 ? -10.257 -5.162 11.376 1.00 93.94 96 ASP A N 1
ATOM 715 C CA . ASP A 1 96 ? -9.559 -6.437 11.201 1.00 93.94 96 ASP A CA 1
ATOM 716 C C . ASP A 1 96 ? -9.411 -6.788 9.721 1.00 93.94 96 ASP A C 1
ATOM 718 O O . ASP A 1 96 ? -8.328 -7.124 9.244 1.00 93.94 96 ASP A O 1
ATOM 722 N N . VAL A 1 97 ? -10.490 -6.625 8.955 1.00 93.38 97 VAL A N 1
ATOM 723 C CA . VAL A 1 97 ? -10.486 -6.980 7.534 1.00 93.38 97 VAL A CA 1
ATOM 724 C C . VAL A 1 97 ? -9.677 -5.995 6.696 1.00 93.38 97 VAL A C 1
ATOM 726 O O . VAL A 1 97 ? -9.086 -6.393 5.695 1.00 93.38 97 VAL A O 1
ATOM 729 N N . THR A 1 98 ? -9.613 -4.725 7.113 1.00 95.00 98 THR A N 1
ATOM 730 C CA . THR A 1 98 ? -8.730 -3.730 6.498 1.00 95.00 98 THR A CA 1
ATOM 731 C C . THR A 1 98 ? -7.278 -4.124 6.715 1.00 95.00 98 THR A C 1
ATOM 733 O O . THR A 1 98 ? -6.511 -4.147 5.758 1.00 95.00 98 THR A O 1
ATOM 736 N N . VAL A 1 99 ? -6.891 -4.424 7.960 1.00 96.88 99 VAL A N 1
ATOM 737 C CA . VAL A 1 99 ?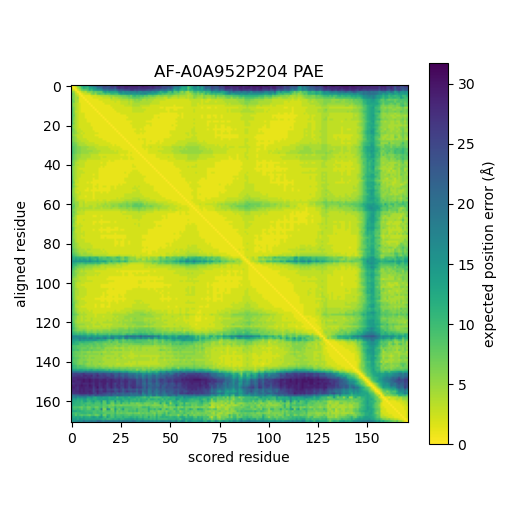 -5.505 -4.766 8.299 1.00 96.88 99 VAL A CA 1
ATOM 738 C C . VAL A 1 99 ? -5.086 -6.052 7.594 1.00 96.88 99 VAL A C 1
ATOM 740 O O . VAL A 1 99 ? -4.064 -6.039 6.916 1.00 96.88 99 VAL A O 1
ATOM 743 N N . SER A 1 100 ? -5.900 -7.113 7.650 1.00 95.44 100 SER A N 1
ATOM 744 C CA . SER A 1 100 ? -5.628 -8.360 6.918 1.00 95.44 100 SER A CA 1
ATOM 745 C C . SER A 1 100 ? -5.454 -8.124 5.416 1.00 95.44 100 SER A C 1
ATOM 747 O O . SER A 1 100 ? -4.490 -8.602 4.828 1.00 95.44 100 SER A O 1
ATOM 749 N N . PHE A 1 101 ? -6.346 -7.349 4.789 1.00 94.69 101 PHE A N 1
ATOM 750 C CA . PHE A 1 101 ? -6.215 -7.035 3.366 1.00 94.69 101 PHE A CA 1
ATOM 751 C C . PHE A 1 101 ? -4.930 -6.254 3.059 1.00 94.69 101 PHE A C 1
ATOM 753 O O . PHE A 1 101 ? -4.264 -6.521 2.061 1.00 94.69 101 PHE A O 1
ATOM 760 N N . LEU A 1 102 ? -4.586 -5.269 3.890 1.00 96.62 102 LEU A N 1
ATOM 761 C CA . LEU A 1 102 ? -3.396 -4.451 3.679 1.00 96.62 102 LEU A CA 1
ATOM 762 C C . LEU A 1 102 ? -2.100 -5.223 3.935 1.00 96.62 102 LEU A C 1
ATOM 764 O O . LEU A 1 102 ? -1.108 -4.888 3.296 1.00 96.62 102 LEU A O 1
ATOM 768 N N . LEU A 1 103 ? -2.101 -6.232 4.812 1.00 97.12 103 LEU A N 1
ATOM 769 C CA . LEU A 1 103 ? -0.972 -7.149 4.999 1.00 97.12 103 LEU A CA 1
ATOM 770 C C . LEU A 1 103 ? -0.730 -7.954 3.718 1.00 97.12 103 LEU A C 1
ATOM 772 O O . LEU A 1 103 ? 0.350 -7.844 3.142 1.00 97.12 103 LEU A O 1
ATOM 776 N N . ASP A 1 104 ? -1.765 -8.623 3.193 1.00 93.25 104 ASP A N 1
ATOM 777 C CA . ASP A 1 104 ? -1.678 -9.347 1.914 1.00 93.25 104 ASP A CA 1
ATOM 778 C C . ASP A 1 104 ? -1.201 -8.425 0.776 1.00 93.25 104 ASP A C 1
ATOM 780 O O . ASP A 1 104 ? -0.369 -8.790 -0.057 1.00 93.25 104 ASP A O 1
ATOM 784 N N . ALA A 1 105 ? -1.734 -7.199 0.728 1.00 93.06 105 ALA A N 1
ATOM 785 C CA . ALA A 1 105 ? -1.356 -6.224 -0.284 1.00 93.06 105 ALA A CA 1
ATOM 786 C C . ALA A 1 105 ? 0.094 -5.738 -0.109 1.00 93.06 105 ALA A C 1
ATOM 788 O O . ALA A 1 105 ? 0.787 -5.490 -1.095 1.00 93.06 105 ALA A O 1
ATOM 789 N N . ASN A 1 106 ? 0.577 -5.591 1.125 1.00 96.12 106 ASN A N 1
ATOM 790 C CA . ASN A 1 106 ? 1.954 -5.192 1.408 1.00 96.12 106 ASN A CA 1
ATOM 791 C C . ASN A 1 106 ? 2.959 -6.273 0.985 1.00 96.12 106 ASN A C 1
ATOM 793 O O . ASN A 1 106 ? 4.000 -5.953 0.401 1.00 96.12 106 ASN A O 1
ATOM 797 N N . ASP A 1 107 ? 2.615 -7.539 1.206 1.00 93.94 107 ASP A N 1
ATOM 798 C CA . ASP A 1 107 ? 3.400 -8.683 0.740 1.00 93.94 107 ASP A CA 1
ATOM 799 C C . ASP A 1 107 ? 3.466 -8.706 -0.786 1.00 93.94 107 ASP A C 1
ATOM 801 O O . ASP A 1 107 ? 4.553 -8.782 -1.362 1.00 93.94 107 ASP A O 1
ATOM 805 N N . PHE A 1 108 ? 2.332 -8.486 -1.458 1.00 91.56 108 PHE A N 1
ATOM 806 C CA . PHE A 1 108 ? 2.317 -8.385 -2.913 1.00 91.56 108 PHE A CA 1
ATOM 807 C C . PHE A 1 108 ? 3.195 -7.235 -3.439 1.00 91.56 108 PHE A C 1
ATOM 809 O O . PHE A 1 108 ? 3.909 -7.405 -4.427 1.00 91.56 108 PHE A O 1
ATOM 816 N N . ILE A 1 109 ? 3.208 -6.064 -2.784 1.00 94.69 109 ILE A N 1
ATOM 817 C CA . ILE A 1 109 ? 4.125 -4.976 -3.175 1.00 94.69 109 ILE A CA 1
ATOM 818 C C . ILE A 1 109 ? 5.583 -5.435 -3.026 1.00 94.69 109 ILE A C 1
ATOM 820 O O . ILE A 1 109 ? 6.398 -5.172 -3.913 1.00 94.69 109 ILE A O 1
ATOM 824 N N . SER A 1 110 ? 5.916 -6.134 -1.937 1.00 95.50 110 SER A N 1
ATOM 825 C CA . SER A 1 110 ? 7.267 -6.665 -1.700 1.00 95.50 110 SER A CA 1
ATOM 826 C C . SER A 1 110 ? 7.715 -7.626 -2.804 1.00 95.50 110 SER A C 1
ATOM 828 O O . SER A 1 110 ? 8.867 -7.559 -3.240 1.00 95.50 110 SER A O 1
ATOM 830 N N . GLU A 1 111 ? 6.808 -8.475 -3.290 1.00 92.88 111 GLU A N 1
ATOM 831 C CA . GLU A 1 111 ? 7.042 -9.405 -4.403 1.00 92.88 111 GLU A CA 1
ATOM 832 C C . GLU A 1 111 ? 7.112 -8.706 -5.769 1.00 92.88 111 GLU A C 1
ATOM 834 O O . GLU A 1 111 ? 7.873 -9.123 -6.646 1.00 92.88 111 GLU A O 1
ATOM 839 N N . LEU A 1 112 ? 6.355 -7.620 -5.950 1.00 92.81 112 LEU A N 1
ATOM 840 C CA . LEU A 1 112 ? 6.306 -6.840 -7.187 1.00 92.81 112 LEU A CA 1
ATOM 841 C C . LEU A 1 112 ? 7.582 -6.016 -7.418 1.00 92.81 112 LEU A C 1
ATOM 843 O O . LEU A 1 112 ? 8.052 -5.904 -8.550 1.00 92.81 112 LEU A O 1
ATOM 847 N N . LEU A 1 113 ? 8.151 -5.426 -6.362 1.00 95.38 113 LEU A N 1
ATOM 848 C CA . LEU A 1 113 ? 9.322 -4.544 -6.457 1.00 95.38 113 LEU A CA 1
ATOM 849 C C . LEU A 1 113 ? 10.523 -5.151 -7.210 1.00 95.38 113 LEU A C 1
ATOM 851 O O . LEU A 1 113 ? 11.060 -4.479 -8.086 1.00 95.38 113 LEU A O 1
ATOM 855 N N . PRO A 1 114 ? 10.990 -6.385 -6.947 1.00 93.94 114 PRO A N 1
ATOM 856 C CA . PRO A 1 114 ? 12.119 -6.946 -7.690 1.00 93.94 114 PRO A CA 1
ATOM 857 C C . PRO A 1 114 ? 11.821 -7.268 -9.165 1.00 93.94 114 PRO A C 1
ATOM 859 O O . PRO A 1 114 ? 12.750 -7.650 -9.866 1.00 93.94 114 PRO A O 1
ATOM 862 N N . ARG A 1 115 ? 10.572 -7.124 -9.628 1.00 93.38 115 ARG A N 1
ATOM 863 C CA . ARG A 1 115 ? 10.089 -7.545 -10.955 1.00 93.38 115 ARG A CA 1
ATOM 864 C C . ARG A 1 115 ? 9.643 -6.376 -11.834 1.00 93.38 115 ARG A C 1
ATOM 866 O O . ARG A 1 115 ? 8.889 -6.555 -12.788 1.00 93.38 115 ARG A O 1
ATOM 873 N N . LEU A 1 116 ? 10.042 -5.144 -11.504 1.00 91.44 116 LEU A N 1
ATOM 874 C CA . LEU A 1 116 ? 9.573 -3.953 -12.225 1.00 91.44 116 LEU A CA 1
ATOM 875 C C . LEU A 1 116 ? 10.070 -3.848 -13.676 1.00 91.44 116 LEU A C 1
ATOM 877 O O . LEU A 1 116 ? 9.569 -3.008 -14.425 1.00 91.44 116 LEU A O 1
ATOM 881 N N . ASP A 1 117 ? 11.040 -4.668 -14.066 1.00 88.62 117 ASP A N 1
ATOM 882 C CA . ASP A 1 117 ? 11.502 -4.845 -15.441 1.00 88.62 117 ASP A CA 1
ATOM 883 C C . ASP A 1 117 ? 10.558 -5.719 -16.288 1.00 88.62 117 ASP A C 1
ATOM 885 O O . ASP A 1 117 ? 10.604 -5.655 -17.520 1.00 88.62 117 ASP A O 1
ATOM 889 N N . GLU A 1 118 ? 9.660 -6.483 -15.659 1.00 91.81 118 GLU A N 1
ATOM 890 C CA . GLU A 1 118 ? 8.620 -7.235 -16.356 1.00 91.81 118 GLU A CA 1
ATOM 891 C C . GLU A 1 118 ? 7.492 -6.313 -16.878 1.00 91.81 118 GLU A C 1
ATOM 893 O O . GLU A 1 118 ? 7.188 -5.263 -16.295 1.00 91.81 118 GLU A O 1
ATOM 898 N N . PRO A 1 119 ? 6.810 -6.690 -17.977 1.00 91.69 119 PRO A N 1
ATOM 899 C CA . PRO A 1 119 ? 5.643 -5.956 -18.453 1.00 91.69 119 PRO A CA 1
ATOM 900 C C . PRO A 1 119 ? 4.484 -6.000 -17.447 1.00 91.69 119 PRO A C 1
ATOM 902 O O . PRO A 1 119 ? 4.140 -7.057 -16.912 1.00 91.69 119 PRO A O 1
ATOM 905 N N . ALA A 1 120 ? 3.799 -4.872 -17.259 1.00 91.38 120 ALA A N 1
ATOM 906 C CA . ALA A 1 120 ? 2.638 -4.762 -16.378 1.00 91.38 120 ALA A CA 1
ATOM 907 C C . ALA A 1 120 ? 1.533 -5.760 -16.756 1.00 91.38 120 ALA A C 1
ATOM 909 O O . ALA A 1 120 ? 0.869 -6.310 -15.880 1.00 91.38 120 ALA A O 1
ATOM 910 N N . SER A 1 121 ? 1.345 -6.025 -18.049 1.00 89.69 121 SER A N 1
ATOM 911 C CA . SER A 1 121 ? 0.395 -7.016 -18.563 1.00 89.69 121 SER A CA 1
ATOM 912 C C . SER A 1 121 ? 0.663 -8.462 -18.113 1.00 89.69 121 SER A C 1
ATOM 914 O O . SER A 1 121 ? -0.282 -9.253 -18.040 1.00 89.69 121 SER A O 1
ATOM 916 N N . VAL A 1 122 ? 1.915 -8.815 -17.798 1.00 90.00 122 VAL A N 1
ATOM 917 C CA . VAL A 1 122 ? 2.288 -10.122 -17.229 1.00 90.00 122 VAL A CA 1
ATOM 918 C C . VAL A 1 122 ? 1.927 -10.148 -15.748 1.00 90.00 122 VAL A C 1
ATOM 920 O O . VAL A 1 122 ? 1.117 -10.972 -15.329 1.00 90.00 122 VAL A O 1
ATOM 923 N N . LEU A 1 123 ? 2.427 -9.167 -14.997 1.00 88.88 123 LEU A N 1
ATOM 924 C CA . LEU A 1 123 ? 2.252 -9.057 -13.546 1.00 88.88 123 LEU A CA 1
ATOM 925 C C . LEU A 1 123 ? 0.775 -8.918 -13.143 1.00 88.88 123 LEU A C 1
ATOM 927 O O . LEU A 1 123 ? 0.324 -9.529 -12.177 1.00 88.88 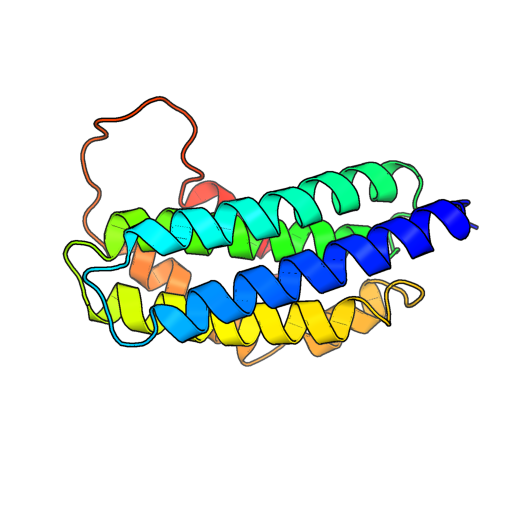123 LEU A O 1
ATOM 931 N N . LYS A 1 124 ? -0.027 -8.184 -13.929 1.00 85.38 124 LYS A N 1
ATOM 932 C CA . LYS A 1 124 ? -1.471 -8.023 -13.690 1.00 85.38 124 LYS A CA 1
ATOM 933 C C . LYS A 1 124 ? -2.228 -9.347 -13.649 1.00 85.38 124 LYS A C 1
ATOM 935 O O . LYS A 1 124 ? -3.236 -9.416 -12.959 1.00 85.38 124 LYS A O 1
ATOM 940 N N . LYS A 1 125 ? -1.798 -10.378 -14.385 1.00 83.00 125 LYS A N 1
ATOM 941 C CA . LYS A 1 125 ? -2.493 -11.678 -14.403 1.00 83.00 125 LYS A CA 1
ATOM 942 C C . LYS A 1 125 ? -2.345 -12.429 -13.085 1.00 83.00 125 LYS A C 1
ATOM 944 O O . LYS A 1 125 ? -3.240 -13.181 -12.722 1.00 83.00 125 LYS A O 1
ATOM 949 N N . GLU A 1 126 ? -1.249 -12.203 -12.372 1.00 78.38 126 GLU A N 1
ATOM 950 C CA . GLU A 1 126 ? -0.955 -12.848 -11.089 1.00 78.38 126 GLU A CA 1
ATOM 951 C C . GLU A 1 126 ? -1.742 -12.218 -9.933 1.00 78.38 126 GLU A C 1
ATOM 953 O O . GLU A 1 126 ? -2.017 -12.873 -8.936 1.00 78.38 126 GLU A O 1
ATOM 958 N N . MET A 1 127 ? -2.190 -10.972 -10.106 1.00 71.25 127 MET A N 1
ATOM 959 C CA . MET A 1 127 ? -3.063 -10.270 -9.160 1.00 71.25 127 MET A CA 1
ATOM 960 C C . MET A 1 127 ? -4.533 -10.698 -9.240 1.00 71.25 127 MET A C 1
ATOM 962 O O . MET A 1 127 ? -5.345 -10.282 -8.411 1.00 71.25 127 MET A O 1
ATOM 966 N N . GLN A 1 128 ? -4.916 -11.458 -10.269 1.00 70.88 128 GLN A N 1
ATOM 967 C CA . GLN A 1 128 ? -6.311 -11.826 -10.509 1.00 70.88 128 GLN A CA 1
ATOM 968 C C . GLN A 1 128 ? -6.774 -12.956 -9.576 1.00 70.88 128 GLN A C 1
ATOM 970 O O . GLN A 1 128 ? -5.985 -13.774 -9.113 1.00 70.88 128 GLN A O 1
ATOM 975 N N . GLY A 1 129 ? -8.085 -13.020 -9.317 1.00 69.50 129 GLY A N 1
ATOM 976 C CA . GLY A 1 129 ? -8.700 -14.027 -8.444 1.00 69.50 129 GLY A CA 1
ATOM 977 C C . GLY A 1 129 ? -8.978 -13.497 -7.036 1.00 69.50 129 GLY A C 1
ATOM 978 O O . GLY A 1 129 ? -9.554 -12.423 -6.881 1.00 69.50 129 GLY A O 1
ATOM 979 N N . THR A 1 130 ? -8.564 -14.238 -6.004 1.00 68.12 130 THR A N 1
ATOM 980 C CA . THR A 1 130 ? -8.927 -14.007 -4.590 1.00 68.12 130 THR A CA 1
ATOM 981 C C . THR A 1 130 ? -8.646 -12.586 -4.088 1.00 68.12 130 THR A C 1
ATOM 983 O O . THR A 1 130 ? -9.422 -12.066 -3.288 1.00 68.12 130 THR A O 1
ATOM 986 N N . PHE A 1 131 ? -7.576 -11.932 -4.556 1.00 78.12 131 PHE A N 1
ATOM 987 C CA . PHE A 1 131 ? -7.264 -10.547 -4.182 1.00 78.12 131 PHE A CA 1
ATOM 988 C C . PHE A 1 131 ? -8.352 -9.567 -4.648 1.00 78.1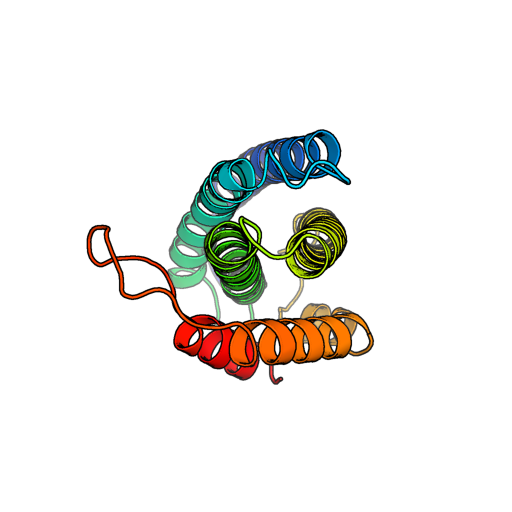2 131 PHE A C 1
ATOM 990 O O . PHE A 1 131 ? -8.829 -8.733 -3.877 1.00 78.12 131 PHE A O 1
ATOM 997 N N . VAL A 1 132 ? -8.786 -9.712 -5.902 1.00 78.25 132 VAL A N 1
ATOM 998 C CA . VAL A 1 132 ? -9.847 -8.904 -6.515 1.00 78.25 132 VAL A CA 1
ATOM 999 C C . VAL A 1 132 ? -11.171 -9.095 -5.780 1.00 78.25 132 VAL A C 1
ATOM 1001 O O . VAL A 1 132 ? -11.867 -8.121 -5.493 1.00 78.25 132 VAL A O 1
ATOM 1004 N N . ASP A 1 133 ? -11.501 -10.340 -5.441 1.00 82.31 133 ASP A N 1
ATOM 1005 C CA . ASP A 1 133 ? -12.737 -10.660 -4.729 1.00 82.31 133 ASP A CA 1
ATOM 1006 C C . ASP A 1 133 ? -12.731 -10.097 -3.301 1.00 82.31 133 ASP A C 1
ATOM 1008 O O . ASP A 1 133 ? -13.717 -9.484 -2.883 1.00 82.31 133 ASP A O 1
ATOM 1012 N N . ARG A 1 134 ? -11.607 -10.214 -2.574 1.00 83.06 134 ARG A N 1
ATOM 1013 C CA . ARG A 1 134 ? -11.435 -9.597 -1.244 1.00 83.06 134 ARG A CA 1
ATOM 1014 C C . ARG A 1 134 ? -11.563 -8.082 -1.306 1.00 83.06 134 ARG A C 1
ATOM 1016 O O . ARG A 1 134 ? -12.231 -7.493 -0.462 1.00 83.06 134 ARG A O 1
ATOM 1023 N N . LEU A 1 135 ? -10.966 -7.457 -2.315 1.00 84.88 135 LEU A N 1
ATOM 1024 C CA . LEU A 1 135 ? -11.021 -6.013 -2.481 1.00 84.88 135 LEU A CA 1
ATOM 1025 C C . LEU A 1 135 ? -12.435 -5.518 -2.816 1.00 84.88 135 LEU A C 1
ATOM 1027 O O . LEU A 1 135 ? -12.879 -4.523 -2.246 1.00 84.88 135 LEU A O 1
ATOM 1031 N N . ARG A 1 136 ? -13.158 -6.206 -3.711 1.00 83.75 136 ARG A N 1
ATOM 1032 C CA . ARG A 1 136 ? -14.565 -5.891 -4.011 1.00 83.75 136 ARG A CA 1
ATOM 1033 C C . ARG A 1 136 ? -15.425 -6.000 -2.761 1.00 83.75 136 ARG A C 1
ATOM 1035 O O . ARG A 1 136 ? -16.170 -5.077 -2.446 1.00 83.75 136 ARG A O 1
ATOM 1042 N N . TRP A 1 137 ? -15.263 -7.092 -2.021 1.00 87.00 137 TRP A N 1
ATOM 1043 C CA . TRP A 1 137 ? -15.977 -7.298 -0.769 1.00 87.00 137 TRP A CA 1
ATOM 1044 C C . TRP A 1 137 ? -15.664 -6.204 0.265 1.00 87.00 137 TRP A C 1
ATOM 1046 O O . TRP A 1 137 ? -16.581 -5.669 0.888 1.00 87.00 137 TRP A O 1
ATOM 1056 N N . LEU A 1 138 ? -14.396 -5.806 0.400 1.00 87.94 138 LEU A N 1
ATOM 1057 C CA . LEU A 1 138 ? -13.982 -4.715 1.283 1.00 87.94 138 LEU A CA 1
ATOM 1058 C C . LEU A 1 138 ? -14.595 -3.371 0.860 1.00 87.94 138 LEU A C 1
ATOM 1060 O O . LEU A 1 138 ? -15.092 -2.621 1.700 1.00 87.94 138 LEU A O 1
ATOM 1064 N N . ALA A 1 139 ? -14.606 -3.074 -0.440 1.00 86.62 139 ALA A N 1
ATOM 1065 C CA . ALA A 1 139 ? -15.224 -1.867 -0.980 1.00 86.62 139 ALA A CA 1
ATOM 1066 C C . ALA A 1 139 ? -16.741 -1.829 -0.720 1.00 86.62 139 ALA A C 1
ATOM 1068 O O . ALA A 1 139 ? -17.281 -0.784 -0.354 1.00 86.62 139 ALA A O 1
ATOM 1069 N N . ASP A 1 140 ? -17.429 -2.964 -0.856 1.00 86.62 140 ASP A N 1
ATOM 1070 C CA . ASP A 1 140 ? -18.853 -3.077 -0.535 1.00 86.62 140 ASP A CA 1
ATOM 1071 C C . ASP A 1 140 ? -19.111 -2.889 0.967 1.00 86.62 140 ASP A C 1
ATOM 1073 O O . ASP A 1 140 ? -20.039 -2.169 1.350 1.00 86.62 140 ASP A O 1
ATOM 1077 N N . LEU A 1 141 ? -18.251 -3.454 1.823 1.00 87.06 141 LEU A N 1
ATOM 1078 C CA . LEU A 1 141 ? -18.307 -3.261 3.272 1.00 87.06 141 LEU A CA 1
ATOM 1079 C C . LEU A 1 141 ? -18.133 -1.781 3.650 1.00 87.06 141 LEU A C 1
ATOM 1081 O O . LEU A 1 141 ? -18.891 -1.253 4.465 1.00 87.06 141 LEU A O 1
ATOM 1085 N N . TYR A 1 142 ? -17.185 -1.082 3.021 1.00 88.62 142 TYR A N 1
ATOM 1086 C CA . TYR A 1 142 ? -16.975 0.356 3.218 1.00 88.62 142 TYR A CA 1
ATOM 1087 C C . TYR A 1 142 ? -18.155 1.208 2.749 1.00 88.62 142 TYR A C 1
ATOM 1089 O O . TYR A 1 142 ? -18.435 2.243 3.359 1.00 88.62 142 TYR A O 1
ATOM 1097 N N . ARG A 1 143 ? -18.842 0.792 1.678 1.00 84.00 143 ARG A N 1
ATOM 1098 C CA . ARG A 1 143 ? -20.031 1.474 1.150 1.00 84.00 143 ARG A CA 1
ATOM 1099 C C . ARG A 1 143 ? -21.242 1.309 2.066 1.00 84.00 143 ARG A C 1
ATOM 1101 O O . ARG A 1 143 ? -22.048 2.228 2.182 1.00 84.00 143 ARG A O 1
ATOM 1108 N N . ALA A 1 144 ? -21.371 0.150 2.706 1.00 84.81 144 ALA A N 1
ATOM 1109 C CA . ALA A 1 144 ? -22.436 -0.130 3.665 1.00 84.81 144 ALA A CA 1
ATOM 1110 C C . ALA A 1 144 ? -22.206 0.539 5.033 1.00 84.81 144 ALA A C 1
ATOM 1112 O O . ALA A 1 144 ? -23.150 0.686 5.813 1.00 84.81 144 ALA A O 1
ATOM 1113 N N . ALA A 1 145 ? -20.969 0.942 5.337 1.00 81.88 145 ALA A N 1
ATOM 1114 C CA . ALA A 1 145 ? -20.642 1.607 6.587 1.00 81.88 145 ALA A CA 1
ATOM 1115 C C . ALA A 1 145 ? -21.258 3.023 6.646 1.00 81.88 145 ALA A C 1
ATOM 1117 O O . ALA A 1 145 ? -21.165 3.779 5.675 1.00 81.88 145 ALA A O 1
ATOM 1118 N N . PRO A 1 146 ? -21.877 3.418 7.774 1.00 69.44 146 PRO A N 1
ATOM 1119 C CA . PRO A 1 146 ? -22.499 4.732 7.906 1.00 69.44 146 PRO A CA 1
ATOM 1120 C C . PRO A 1 146 ? -21.457 5.852 7.767 1.00 69.44 146 PRO A C 1
ATOM 1122 O O . PRO A 1 146 ? -20.477 5.894 8.509 1.00 69.44 146 PRO A O 1
ATOM 1125 N N . GLU A 1 147 ? -21.671 6.773 6.821 1.00 62.22 147 GLU A N 1
ATOM 1126 C CA . GLU A 1 147 ? -20.776 7.915 6.618 1.00 62.22 147 GLU A CA 1
ATOM 1127 C C . GLU A 1 147 ? -20.831 8.900 7.793 1.00 62.22 147 GLU A C 1
ATOM 1129 O O . GLU A 1 147 ? -21.904 9.329 8.227 1.00 62.22 147 GLU A O 1
ATOM 1134 N N . GLU A 1 148 ? -19.666 9.343 8.267 1.00 53.91 148 GLU A N 1
ATOM 1135 C CA . GLU A 1 148 ? -19.595 10.511 9.139 1.00 53.91 148 GLU A CA 1
ATOM 1136 C C . GLU A 1 148 ? -19.738 11.805 8.328 1.00 53.91 148 GLU A C 1
ATOM 1138 O O . GLU A 1 148 ? -19.066 12.020 7.314 1.00 53.91 148 GLU A O 1
ATOM 1143 N N . LYS A 1 149 ? -20.570 12.730 8.823 1.00 44.69 149 LYS A N 1
ATOM 1144 C CA . LYS A 1 149 ? -20.509 14.135 8.407 1.00 44.69 149 LYS A CA 1
ATOM 1145 C C . LYS A 1 149 ? -19.121 14.675 8.772 1.00 44.69 149 LYS A C 1
ATOM 1147 O O . LYS A 1 149 ? -18.828 14.868 9.946 1.00 44.69 149 LYS A O 1
ATOM 1152 N N . LYS A 1 150 ? -18.283 14.890 7.753 1.00 46.84 150 LYS A N 1
ATOM 1153 C CA . LYS A 1 150 ? -16.897 15.382 7.832 1.00 46.84 150 LYS A CA 1
ATOM 1154 C C . LYS A 1 150 ? -16.689 16.460 8.908 1.00 46.84 150 LYS A C 1
ATOM 1156 O O . LYS A 1 150 ? -17.294 17.527 8.830 1.00 46.84 150 LYS A O 1
ATOM 1161 N N . ALA A 1 151 ? -15.725 16.239 9.799 1.00 37.25 151 ALA A N 1
ATOM 1162 C CA . ALA A 1 151 ? -15.040 17.293 10.544 1.00 37.25 151 ALA A CA 1
ATOM 1163 C C . ALA A 1 151 ? -13.524 17.166 10.303 1.00 37.25 151 ALA A C 1
ATOM 1165 O O . ALA A 1 151 ? -12.806 16.553 11.082 1.00 37.25 151 ALA A O 1
ATOM 1166 N N . GLY A 1 152 ? -13.038 17.690 9.174 1.00 38.41 152 GLY A N 1
ATOM 1167 C CA . GLY A 1 152 ? -11.608 17.695 8.834 1.00 38.41 152 GLY A CA 1
ATOM 1168 C C . GLY A 1 152 ? -11.346 18.096 7.378 1.00 38.41 152 GLY A C 1
ATOM 1169 O O . GLY A 1 152 ? -12.215 17.862 6.533 1.00 38.41 152 GLY A O 1
ATOM 1170 N N . PRO A 1 153 ? -10.206 18.754 7.080 1.00 38.12 153 PRO A N 1
ATOM 1171 C CA . PRO A 1 153 ? -10.002 19.501 5.843 1.00 38.12 153 PRO A CA 1
ATOM 1172 C C . PRO A 1 153 ? -10.060 18.598 4.608 1.00 38.12 153 PRO A C 1
ATOM 1174 O O . PRO A 1 153 ? -9.629 17.446 4.615 1.00 38.12 153 PRO A O 1
ATOM 1177 N N . ALA A 1 154 ? -10.645 19.151 3.547 1.00 43.12 154 ALA A N 1
ATOM 1178 C CA . ALA A 1 154 ? -10.853 18.518 2.255 1.00 43.12 154 ALA A CA 1
ATOM 1179 C C . ALA A 1 154 ? -9.557 17.889 1.712 1.00 43.12 154 ALA A C 1
ATOM 1181 O O . ALA A 1 154 ? -8.589 18.591 1.443 1.00 43.12 154 ALA A O 1
ATOM 1182 N N . GLY A 1 155 ? -9.556 16.565 1.552 1.00 41.78 155 GLY A N 1
ATOM 1183 C CA . GLY A 1 155 ? -8.411 15.820 1.019 1.00 41.78 155 GLY A CA 1
ATOM 1184 C C . GLY A 1 155 ? -8.469 14.307 1.242 1.00 41.78 155 GLY A C 1
ATOM 1185 O O . GLY A 1 155 ? -7.706 13.578 0.622 1.00 41.78 155 GLY A O 1
ATOM 1186 N N . GLY A 1 156 ? -9.376 13.817 2.098 1.00 43.00 156 GLY A N 1
ATOM 1187 C CA . GLY A 1 156 ? -9.564 12.380 2.306 1.00 43.00 156 GLY A CA 1
ATOM 1188 C C . GLY A 1 156 ? -10.064 11.681 1.040 1.00 43.00 156 GLY A C 1
ATOM 1189 O O . GLY A 1 156 ? -11.169 11.976 0.579 1.00 43.00 156 GLY A O 1
ATOM 1190 N N . LEU A 1 157 ? -9.246 10.767 0.514 1.00 51.94 157 LEU A N 1
ATOM 1191 C CA . LEU A 1 157 ? -9.570 9.881 -0.606 1.00 51.94 157 LEU A CA 1
ATOM 1192 C C . LEU A 1 157 ? -10.847 9.100 -0.257 1.00 51.94 157 LEU A C 1
ATOM 1194 O O . LEU A 1 157 ? -10.905 8.401 0.756 1.00 51.94 157 LEU A O 1
ATOM 1198 N N . GLY A 1 158 ? -11.908 9.320 -1.032 1.00 64.19 158 GLY A N 1
ATOM 1199 C CA . GLY A 1 158 ? -13.234 8.747 -0.793 1.00 64.19 158 GLY A CA 1
ATOM 1200 C C . GLY A 1 158 ? -13.456 7.436 -1.547 1.00 64.19 158 GLY A C 1
ATOM 1201 O O . GLY A 1 158 ? -12.625 7.017 -2.348 1.00 64.19 158 GLY A O 1
ATOM 1202 N N . GLN A 1 159 ? -14.634 6.833 -1.355 1.00 70.38 159 GLN A N 1
ATOM 1203 C CA . GLN A 1 159 ? -15.077 5.632 -2.079 1.00 70.38 159 GLN A CA 1
ATOM 1204 C C . GLN A 1 159 ? -14.876 5.740 -3.603 1.00 70.38 159 GLN A C 1
ATOM 1206 O O . GLN A 1 159 ? -14.476 4.773 -4.238 1.00 70.38 159 GLN A O 1
ATOM 1211 N N . GLY A 1 160 ? -15.080 6.929 -4.182 1.00 73.25 160 GLY A N 1
ATOM 1212 C CA . GLY A 1 160 ? -14.917 7.150 -5.622 1.00 73.25 160 GLY A CA 1
ATOM 1213 C C . GLY A 1 160 ? -13.498 6.913 -6.148 1.00 73.25 160 GLY A C 1
ATOM 1214 O O . GLY A 1 160 ? -13.342 6.546 -7.306 1.00 73.25 160 GLY A O 1
ATOM 1215 N N . GLU A 1 161 ? -12.466 7.072 -5.318 1.00 73.00 161 GLU A N 1
ATOM 1216 C CA . GLU A 1 161 ? -11.088 6.783 -5.726 1.00 73.00 161 GLU A CA 1
ATOM 1217 C C . GLU A 1 161 ? -10.766 5.293 -5.641 1.00 73.00 161 GLU A C 1
ATOM 1219 O O . GLU A 1 161 ? -10.083 4.772 -6.519 1.00 73.00 161 GLU A O 1
ATOM 1224 N N . ILE A 1 162 ? -11.332 4.591 -4.651 1.00 75.25 162 ILE A N 1
ATOM 1225 C CA . ILE A 1 162 ? -11.309 3.123 -4.609 1.00 75.25 162 ILE A CA 1
ATOM 1226 C C . ILE A 1 162 ? -11.971 2.580 -5.883 1.00 75.25 162 ILE A C 1
ATOM 1228 O O . ILE A 1 162 ? -11.382 1.752 -6.571 1.00 75.25 162 ILE A O 1
ATOM 1232 N N . ASP A 1 163 ? -13.140 3.108 -6.254 1.00 79.69 163 ASP A N 1
ATOM 1233 C CA . ASP A 1 163 ? -13.876 2.689 -7.452 1.00 79.69 163 ASP A CA 1
ATOM 1234 C C . ASP A 1 163 ? -13.122 3.014 -8.765 1.00 79.69 163 ASP A C 1
ATOM 1236 O O . ASP A 1 163 ? -13.135 2.219 -9.705 1.00 79.69 163 ASP A O 1
ATOM 1240 N N . GLU A 1 164 ? -12.446 4.164 -8.860 1.00 81.25 164 GLU A N 1
ATOM 1241 C CA . GLU A 1 164 ? -11.586 4.517 -10.006 1.00 81.25 164 GLU A CA 1
ATOM 1242 C C . GLU A 1 164 ? -10.374 3.583 -10.130 1.00 81.25 164 GLU A C 1
ATOM 1244 O O . GLU A 1 164 ? -10.039 3.131 -11.227 1.00 81.25 164 GLU A O 1
ATOM 1249 N N . LEU A 1 165 ? -9.717 3.276 -9.010 1.00 76.38 165 LEU A N 1
ATOM 1250 C CA . LEU A 1 165 ? -8.552 2.393 -8.984 1.00 76.38 165 LEU A CA 1
ATOM 1251 C C . LEU A 1 165 ? -8.934 0.950 -9.313 1.00 76.38 165 LEU A C 1
ATOM 1253 O O . LEU A 1 165 ? -8.230 0.304 -10.089 1.00 76.38 165 LEU A O 1
ATOM 1257 N N . LEU A 1 166 ? -10.083 0.483 -8.820 1.00 77.00 166 LEU A N 1
ATOM 1258 C CA . LEU A 1 166 ? -10.674 -0.795 -9.214 1.00 77.00 166 LEU A CA 1
ATOM 1259 C C . LEU A 1 166 ? -10.797 -0.903 -10.740 1.00 77.00 166 LEU A C 1
ATOM 1261 O O . LEU A 1 166 ? -10.236 -1.822 -11.340 1.00 77.00 166 LEU A O 1
ATOM 1265 N N . LYS A 1 167 ? -11.387 0.109 -11.388 1.00 83.00 167 LYS A N 1
ATOM 1266 C CA . LYS A 1 167 ? -11.525 0.132 -12.853 1.00 83.00 167 LYS A CA 1
ATOM 1267 C C . LYS A 1 167 ? -10.179 0.063 -13.578 1.00 83.00 167 LYS A C 1
ATOM 1269 O O . LYS A 1 167 ? -10.055 -0.653 -14.570 1.00 83.00 167 LYS A O 1
ATOM 1274 N N . ARG A 1 168 ? -9.152 0.783 -13.106 1.00 77.06 168 ARG A N 1
ATOM 1275 C CA . ARG A 1 168 ? -7.799 0.774 -13.716 1.00 77.06 168 ARG A CA 1
ATOM 1276 C C . ARG A 1 168 ? -7.093 -0.574 -13.592 1.00 77.06 168 ARG A C 1
ATOM 1278 O O . ARG A 1 168 ? -6.319 -0.967 -14.474 1.00 77.06 168 ARG A O 1
ATOM 1285 N N . LEU A 1 169 ? -7.388 -1.298 -12.518 1.00 71.12 169 LEU A N 1
ATOM 1286 C CA . LEU A 1 169 ? -6.918 -2.661 -12.298 1.00 71.12 169 LEU A CA 1
ATOM 1287 C C . LEU A 1 169 ? -7.706 -3.699 -13.120 1.00 71.12 169 LEU A C 1
ATOM 1289 O O . LEU A 1 169 ? -7.325 -4.866 -13.137 1.00 71.12 169 LEU A O 1
ATOM 1293 N N . GLY A 1 170 ? -8.728 -3.277 -13.876 1.00 66.75 170 GLY A N 1
ATOM 1294 C CA . GLY A 1 170 ? -9.562 -4.160 -14.695 1.00 66.75 170 GLY A CA 1
ATOM 1295 C C . GLY A 1 170 ? -10.603 -4.922 -13.876 1.00 66.75 170 GLY A C 1
ATOM 1296 O O . GLY A 1 170 ? -11.004 -6.019 -14.269 1.00 66.75 170 GLY A O 1
ATOM 1297 N N . ILE A 1 171 ? -10.991 -4.350 -12.733 1.00 58.69 171 ILE A N 1
ATOM 1298 C CA . ILE A 1 171 ? -11.934 -4.898 -11.758 1.00 58.69 171 ILE A CA 1
ATOM 1299 C C . ILE A 1 171 ? -13.261 -4.147 -11.829 1.00 58.69 171 ILE A C 1
ATOM 1301 O O . ILE A 1 171 ? -13.249 -2.904 -11.974 1.00 58.69 171 ILE A O 1
#

Solvent-accessible surface area (backbone atoms only — not comparable to full-atom values): 9221 Å² total; per-residue (Å²): 130,62,73,61,52,67,65,62,51,49,52,51,47,55,54,41,52,53,36,46,51,55,28,43,55,51,46,65,76,37,61,92,37,47,92,48,27,66,53,31,44,58,31,18,56,35,34,42,54,46,16,55,51,26,48,59,51,32,74,49,39,48,96,51,34,20,34,50,51,50,21,46,51,28,44,40,51,21,33,50,25,45,43,30,29,71,53,12,78,82,30,56,69,54,27,50,55,42,46,55,50,50,49,58,50,40,52,50,50,64,66,44,60,88,46,48,88,43,48,25,77,60,56,54,62,73,56,56,58,70,60,52,54,53,48,52,52,51,52,52,53,59,68,71,46,84,79,75,84,81,88,71,78,93,78,78,62,50,71,69,53,48,54,52,42,35,47,77,74,76,90

Sequence (171 aa):
MSRVDQEILSEFLAESKSLVSEAGGILEAIEGEPKLSLRLLEYANRVDRIMGAARSLATLAGPDHALHLLGDYTGLCKAVGTR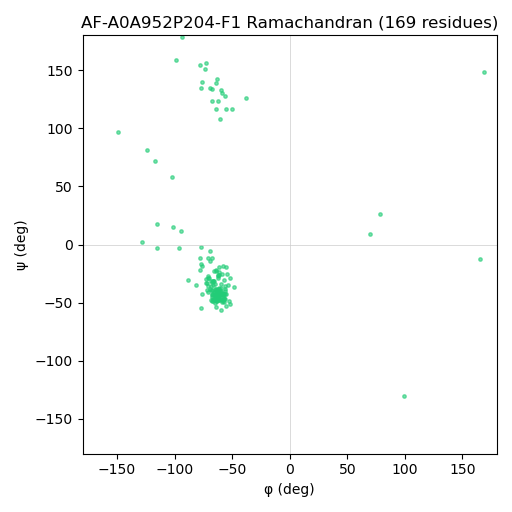GAQLASKNEQIFDVTVSFLLDANDFISELLPRLDEPASVLKKEMQGTFVDRLRWLADLYRAAPEEKKAGPAGGLGQGEIDELLKRLGI